Protein AF-A0A0F3MVK3-F1 (afdb_monomer_lite)

Organism: NCBI:txid1359196

Sequence (69 aa):
MLAEQQTEWIISNNLVNKGWHIDNDTKKNVYFQKPKSKTEQTRLNGKRPDYILYKSCTDLPIAIIEAKK

Foldseek 3Di:
DVVVVVQLVVVVVVCVVVVADCDPDQFHFKDAQDAPDPVVCVVCVVGGFGIWGHDTNDSHTDDTDHDDD

pLDDT: mean 92.6, std 5.93, range [60.94, 97.69]

Secondary structure (DSSP, 8-state):
-HHHHHHHHHHHHHHHHTT---SSSTT--EEESS-SSHHHHHHTTT---SEEEE-TTSS-EEEEE----

Structure (mmCIF, N/CA/C/O backbone):
data_AF-A0A0F3MVK3-F1
#
_entry.id   AF-A0A0F3MVK3-F1
#
loop_
_atom_site.group_PDB
_atom_site.id
_atom_site.type_symbol
_atom_site.label_atom_id
_atom_site.label_alt_id
_atom_site.label_comp_id
_atom_site.label_asym_id
_atom_site.label_entity_id
_atom_site.label_seq_id
_atom_site.pdbx_PDB_ins_code
_atom_site.Cartn_x
_atom_site.Cartn_y
_atom_site.Cartn_z
_atom_site.occupancy
_atom_site.B_iso_or_equiv
_atom_site.auth_seq_id
_atom_site.auth_comp_id
_atom_site.auth_asym_id
_atom_site.auth_atom_id
_atom_site.pdbx_PDB_model_num
ATOM 1 N N . MET A 1 1 ? 19.209 3.241 -6.929 1.00 60.94 1 MET A N 1
ATOM 2 C CA . MET A 1 1 ? 19.721 2.842 -8.266 1.00 60.94 1 MET A CA 1
ATOM 3 C C . MET A 1 1 ? 18.753 3.404 -9.310 1.00 60.94 1 MET A C 1
ATOM 5 O O . MET A 1 1 ? 17.563 3.340 -9.039 1.00 60.94 1 MET A O 1
ATOM 9 N N . LEU A 1 2 ? 19.194 3.964 -10.448 1.00 72.75 2 LEU A N 1
ATOM 10 C CA . LEU A 1 2 ? 18.286 4.604 -11.435 1.00 72.75 2 LEU A CA 1
ATOM 11 C C . LEU A 1 2 ? 17.115 3.695 -11.864 1.00 72.75 2 LEU A C 1
ATOM 13 O O . LEU A 1 2 ? 15.988 4.162 -11.975 1.00 72.75 2 LEU A O 1
ATOM 17 N N . ALA A 1 3 ? 17.367 2.390 -12.010 1.00 79.00 3 ALA A N 1
ATOM 18 C CA . ALA A 1 3 ? 16.355 1.409 -12.406 1.00 79.00 3 ALA A CA 1
ATOM 19 C C . ALA A 1 3 ? 15.208 1.248 -11.388 1.00 79.00 3 ALA A C 1
ATOM 21 O O . ALA A 1 3 ? 14.052 1.187 -11.779 1.00 79.00 3 ALA A O 1
ATOM 22 N N . GLU A 1 4 ? 15.496 1.227 -10.081 1.00 81.12 4 GLU A N 1
ATOM 23 C CA . GLU A 1 4 ? 14.446 1.092 -9.048 1.00 81.12 4 GLU A CA 1
ATOM 24 C C . GLU A 1 4 ? 13.540 2.317 -9.026 1.00 81.12 4 GLU A C 1
ATOM 26 O O . GLU A 1 4 ? 12.326 2.181 -8.953 1.00 81.12 4 GLU A O 1
ATOM 31 N N . GLN A 1 5 ? 14.134 3.504 -9.162 1.00 85.69 5 GLN A N 1
ATOM 32 C CA . GLN A 1 5 ? 13.392 4.759 -9.200 1.00 85.69 5 GLN A CA 1
ATOM 33 C C . GLN A 1 5 ? 12.488 4.844 -10.438 1.00 85.69 5 GLN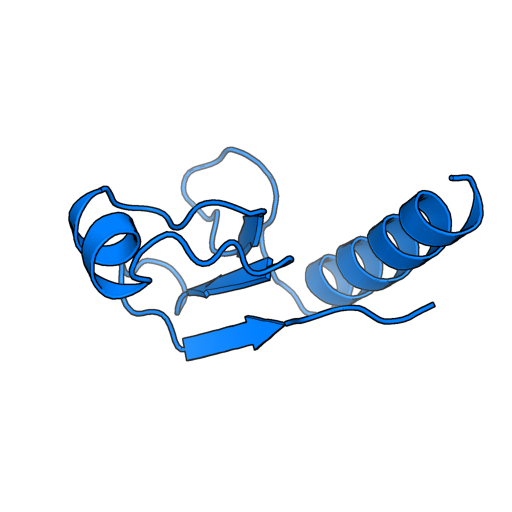 A C 1
ATOM 35 O O . GLN A 1 5 ? 11.359 5.321 -10.348 1.00 85.69 5 GLN A O 1
ATOM 40 N N . GLN A 1 6 ? 12.956 4.351 -11.590 1.00 91.12 6 GLN A N 1
ATOM 41 C CA . GLN A 1 6 ? 12.136 4.256 -12.799 1.00 91.12 6 GLN A CA 1
ATOM 42 C C . GLN A 1 6 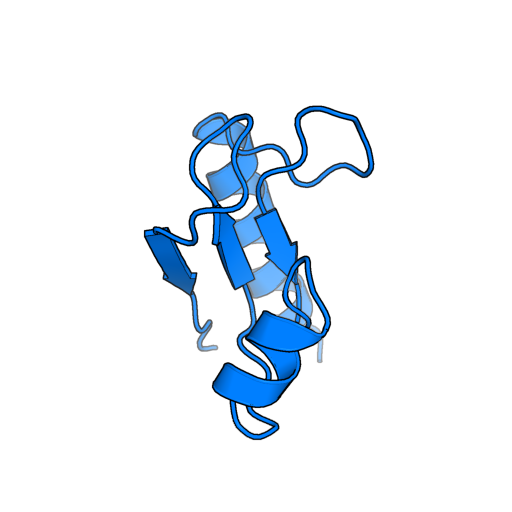? 10.974 3.276 -12.615 1.00 91.12 6 GLN A C 1
ATOM 44 O O . GLN A 1 6 ? 9.836 3.622 -12.928 1.00 91.12 6 GLN A O 1
ATOM 49 N N . THR A 1 7 ? 11.230 2.087 -12.065 1.00 91.44 7 THR A N 1
ATOM 50 C CA . THR A 1 7 ? 10.181 1.099 -11.779 1.00 91.44 7 THR A CA 1
ATOM 51 C C . THR A 1 7 ? 9.149 1.647 -10.791 1.00 91.44 7 THR A C 1
ATOM 53 O O . THR A 1 7 ? 7.948 1.513 -11.024 1.00 91.44 7 THR A O 1
ATOM 56 N N . GLU A 1 8 ? 9.590 2.321 -9.727 1.00 92.38 8 GLU A N 1
ATOM 57 C CA . GLU A 1 8 ? 8.713 2.961 -8.744 1.00 92.38 8 GLU A CA 1
ATOM 58 C C . GLU A 1 8 ? 7.830 4.039 -9.385 1.00 92.38 8 GLU A C 1
ATOM 60 O O . GLU A 1 8 ? 6.619 4.068 -9.156 1.00 92.38 8 GLU A O 1
ATOM 65 N N . TRP A 1 9 ? 8.409 4.873 -10.253 1.00 93.38 9 TRP A N 1
ATOM 66 C CA . TRP A 1 9 ? 7.674 5.900 -10.990 1.00 93.38 9 TRP A CA 1
ATOM 67 C C . TRP A 1 9 ? 6.615 5.296 -11.922 1.00 93.38 9 TRP A C 1
ATOM 69 O O . TRP A 1 9 ? 5.464 5.738 -11.924 1.00 93.38 9 TRP A O 1
ATOM 79 N N . ILE A 1 10 ? 6.968 4.245 -12.672 1.00 94.44 10 ILE A N 1
ATOM 80 C CA . ILE A 1 10 ? 6.040 3.551 -13.579 1.00 94.44 10 ILE A CA 1
ATOM 81 C C . ILE A 1 10 ? 4.876 2.935 -12.794 1.00 94.44 10 ILE A C 1
ATOM 83 O O . ILE A 1 10 ? 3.715 3.096 -13.179 1.00 94.44 10 ILE A O 1
ATOM 87 N N . ILE A 1 11 ? 5.160 2.228 -11.697 1.00 94.94 11 ILE A N 1
ATOM 88 C CA . ILE A 1 11 ? 4.124 1.582 -10.880 1.00 94.94 11 ILE A CA 1
ATOM 89 C C . ILE A 1 11 ? 3.220 2.635 -10.237 1.00 94.94 11 ILE A C 1
ATOM 91 O O . ILE A 1 11 ? 1.998 2.520 -10.332 1.00 94.94 11 ILE A O 1
ATOM 95 N N . SER A 1 12 ? 3.799 3.682 -9.648 1.00 95.19 12 SER A N 1
ATOM 96 C CA . SER A 1 12 ? 3.044 4.752 -8.989 1.00 95.19 12 SER A CA 1
ATOM 97 C C . SER A 1 12 ? 2.100 5.463 -9.957 1.00 95.19 12 SER A C 1
ATOM 99 O O . SER A 1 12 ? 0.915 5.612 -9.659 1.00 95.19 12 SER A O 1
ATOM 101 N N . ASN A 1 13 ? 2.570 5.806 -11.159 1.00 9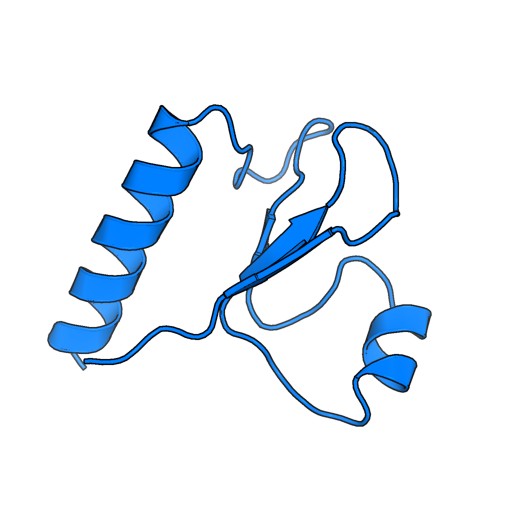6.75 13 ASN A N 1
ATOM 102 C CA . ASN A 1 13 ? 1.716 6.406 -12.186 1.00 96.75 13 ASN A CA 1
ATOM 103 C C . ASN A 1 13 ? 0.595 5.466 -12.631 1.00 96.75 13 ASN A C 1
ATOM 105 O O . ASN A 1 13 ? -0.546 5.894 -12.790 1.00 96.75 13 ASN A O 1
ATOM 109 N N . ASN A 1 14 ? 0.889 4.176 -12.804 1.00 96.81 14 ASN A N 1
ATOM 110 C CA . ASN A 1 14 ? -0.133 3.192 -13.152 1.00 96.81 14 ASN A CA 1
ATOM 111 C C . ASN A 1 14 ? -1.195 3.038 -12.056 1.00 96.81 14 ASN A C 1
ATOM 113 O O . ASN A 1 14 ? -2.372 2.868 -12.376 1.00 96.81 14 ASN A O 1
ATOM 117 N N . LEU A 1 15 ? -0.801 3.100 -10.782 1.00 96.88 15 LEU A N 1
ATOM 118 C CA . LEU A 1 15 ? -1.728 3.084 -9.653 1.00 96.88 15 LEU A CA 1
ATOM 119 C C . LEU A 1 15 ? -2.629 4.326 -9.679 1.00 96.88 15 LEU A C 1
ATOM 121 O O . LEU A 1 15 ? -3.852 4.181 -9.680 1.00 96.88 15 LEU A O 1
ATOM 125 N N . VAL A 1 16 ? -2.053 5.523 -9.797 1.00 97.00 16 VAL A N 1
ATOM 126 C CA . VAL A 1 16 ? -2.818 6.781 -9.871 1.00 97.00 16 VAL A CA 1
ATOM 127 C C . VAL A 1 16 ? -3.787 6.780 -11.055 1.00 97.00 16 VAL A C 1
ATOM 129 O O . VAL A 1 16 ? -4.973 7.056 -10.880 1.00 97.00 16 VAL A O 1
ATOM 132 N N . ASN A 1 17 ? -3.336 6.357 -12.240 1.00 97.69 17 ASN A N 1
ATOM 133 C CA . ASN A 1 17 ? -4.180 6.251 -13.438 1.00 97.69 17 ASN A CA 1
ATOM 134 C C . ASN A 1 17 ? -5.346 5.260 -13.273 1.00 97.69 17 ASN A C 1
ATOM 136 O O . ASN A 1 17 ? -6.356 5.371 -13.964 1.00 97.69 17 ASN A O 1
ATOM 140 N N . LYS A 1 18 ? -5.223 4.288 -12.363 1.00 96.38 18 LYS A N 1
ATOM 141 C CA . LYS A 1 18 ? -6.286 3.332 -12.010 1.00 96.38 18 LYS A CA 1
ATOM 142 C C . LYS A 1 18 ? -7.180 3.818 -10.862 1.00 96.38 18 LYS A C 1
ATOM 144 O O . LYS A 1 18 ? -8.045 3.065 -10.422 1.00 96.38 18 LYS A O 1
ATOM 149 N N . GLY A 1 19 ? -6.991 5.049 -10.385 1.00 96.12 19 GLY A N 1
ATOM 150 C CA . GLY A 1 19 ? -7.785 5.652 -9.312 1.00 96.12 19 GLY A CA 1
ATOM 151 C C . GLY A 1 19 ? -7.292 5.331 -7.900 1.00 96.12 19 GLY A C 1
ATOM 152 O O . GLY A 1 19 ? -8.042 5.504 -6.941 1.00 96.12 19 GLY A O 1
ATOM 153 N N . TRP A 1 20 ? -6.057 4.850 -7.751 1.00 97.50 20 TRP A N 1
ATOM 154 C CA . TRP A 1 20 ? -5.435 4.704 -6.437 1.00 97.50 20 TRP A CA 1
ATOM 155 C C . TRP A 1 20 ? -4.895 6.046 -5.935 1.00 97.50 20 TRP A C 1
ATOM 157 O O . TRP A 1 20 ? -4.342 6.837 -6.695 1.00 97.50 20 TRP A O 1
ATOM 167 N N . HIS A 1 21 ? -5.020 6.282 -4.633 1.00 96.75 21 HIS A N 1
ATOM 168 C CA . HIS A 1 21 ? -4.604 7.507 -3.961 1.00 96.75 21 HIS A CA 1
ATOM 169 C C . HIS A 1 21 ? -3.327 7.249 -3.159 1.00 96.75 21 HIS A C 1
ATOM 171 O O . HIS A 1 21 ? -3.346 6.580 -2.119 1.00 96.75 21 HIS A O 1
ATOM 177 N N . ILE A 1 22 ? -2.213 7.776 -3.666 1.00 95.50 22 ILE A N 1
ATOM 178 C CA . ILE A 1 22 ? -0.881 7.654 -3.054 1.00 95.50 22 ILE A CA 1
ATOM 179 C C . ILE A 1 22 ? -0.518 8.872 -2.186 1.00 95.50 22 ILE A C 1
ATOM 181 O O . ILE A 1 22 ? 0.297 8.760 -1.261 1.00 95.50 22 ILE A O 1
ATOM 185 N N . ASP A 1 23 ? -1.146 10.016 -2.472 1.00 93.25 23 ASP A N 1
ATOM 186 C CA . ASP A 1 23 ? -0.917 11.285 -1.789 1.00 93.25 23 ASP A CA 1
ATOM 187 C C . ASP A 1 23 ? -1.317 11.214 -0.320 1.00 93.25 23 ASP A C 1
ATOM 189 O O . ASP A 1 23 ? -2.132 10.395 0.100 1.00 93.25 23 ASP A O 1
ATOM 193 N N . ASN A 1 24 ? -0.710 12.069 0.499 1.00 89.00 24 ASN A N 1
ATOM 194 C CA . ASN A 1 24 ? -0.956 12.088 1.935 1.00 89.00 24 ASN A CA 1
ATOM 195 C C . ASN A 1 24 ? -2.231 12.874 2.289 1.00 89.00 24 ASN A C 1
ATOM 197 O O . ASN A 1 24 ? -2.156 13.927 2.918 1.00 89.00 24 ASN A O 1
ATOM 201 N N . ASP A 1 25 ? -3.386 12.355 1.871 1.00 90.38 25 ASP A N 1
ATOM 202 C CA . ASP A 1 25 ? -4.714 12.917 2.132 1.00 90.38 25 ASP A CA 1
ATOM 203 C C . ASP A 1 25 ? -5.669 11.897 2.793 1.00 90.38 25 ASP A C 1
ATOM 205 O O . ASP A 1 25 ? -5.281 10.789 3.171 1.00 90.38 25 ASP A O 1
ATOM 209 N N . THR A 1 26 ? -6.940 12.273 2.960 1.00 89.94 26 THR A N 1
ATOM 210 C CA . THR A 1 26 ? -7.971 11.416 3.575 1.00 89.94 26 THR A CA 1
ATOM 211 C C . THR A 1 26 ? -8.406 10.238 2.702 1.00 89.94 26 THR A C 1
ATOM 213 O O . THR A 1 26 ? -9.025 9.302 3.211 1.00 89.94 26 THR A O 1
ATOM 216 N N . LYS A 1 27 ? -8.103 10.266 1.402 1.00 94.31 27 LYS A N 1
ATOM 217 C CA . LYS A 1 27 ? -8.432 9.217 0.431 1.00 94.31 27 LYS A CA 1
ATOM 218 C C . LYS A 1 27 ? -7.290 8.227 0.239 1.00 94.31 27 LYS A C 1
ATOM 220 O O . LYS A 1 27 ? -7.522 7.190 -0.387 1.00 94.31 27 LYS A O 1
ATOM 225 N N . LYS A 1 28 ? -6.101 8.512 0.786 1.00 96.06 28 LYS A N 1
ATOM 226 C CA . LYS A 1 28 ? -4.923 7.647 0.714 1.00 96.06 28 LYS A CA 1
ATOM 227 C C . LYS A 1 28 ? -5.274 6.190 0.987 1.00 96.06 28 LYS A C 1
ATOM 229 O O . LYS A 1 28 ? -5.735 5.824 2.070 1.00 96.06 28 LYS A O 1
ATOM 234 N N . ASN A 1 29 ? -5.006 5.349 -0.001 1.00 97.12 29 ASN A N 1
ATOM 235 C CA . ASN A 1 29 ? -5.276 3.917 0.054 1.00 97.12 29 ASN A CA 1
ATOM 236 C C . ASN A 1 29 ? -4.099 3.072 -0.460 1.00 97.12 29 ASN A C 1
ATOM 238 O O . ASN A 1 29 ? -4.223 1.854 -0.575 1.00 97.12 29 ASN A O 1
ATOM 242 N N . VAL A 1 30 ? -2.944 3.698 -0.701 1.00 97.19 30 VAL A N 1
ATOM 243 C CA . VAL A 1 30 ? -1.675 3.034 -1.016 1.00 97.19 30 VAL A CA 1
ATOM 244 C C . VAL A 1 30 ? -0.609 3.478 -0.023 1.00 97.19 30 VAL A C 1
ATOM 246 O O . VAL A 1 30 ? -0.418 4.672 0.220 1.00 97.19 30 VAL A O 1
ATOM 249 N N . TYR A 1 31 ? 0.098 2.510 0.548 1.00 95.88 31 TYR A N 1
ATOM 250 C CA . TYR A 1 31 ? 1.200 2.734 1.476 1.00 95.88 31 TYR A CA 1
ATOM 251 C C . TYR A 1 31 ? 2.465 2.042 0.974 1.00 95.88 31 TYR A C 1
ATOM 253 O O . TYR A 1 31 ? 2.386 0.980 0.364 1.00 95.88 31 TYR A O 1
ATOM 261 N N . PHE A 1 32 ? 3.622 2.642 1.245 1.00 94.75 32 PHE A N 1
ATOM 262 C CA . PHE A 1 32 ? 4.919 2.202 0.732 1.00 94.75 32 PHE A CA 1
ATOM 263 C C . PHE A 1 32 ? 5.795 1.709 1.876 1.00 94.75 32 PHE A C 1
ATOM 265 O O . PHE A 1 32 ? 5.944 2.443 2.859 1.00 94.75 32 PHE A O 1
ATOM 272 N N . GLN A 1 33 ? 6.399 0.521 1.749 1.00 92.88 33 GLN A N 1
ATOM 273 C CA . GLN A 1 33 ? 7.335 -0.112 2.707 1.00 92.88 33 GLN A CA 1
ATOM 274 C C . GLN A 1 33 ? 6.784 -0.409 4.114 1.00 92.88 33 GLN A C 1
ATOM 276 O O . GLN A 1 33 ? 7.211 -1.364 4.767 1.00 92.88 33 GLN A O 1
ATOM 281 N N . LYS A 1 34 ? 5.863 0.416 4.610 1.00 93.69 34 LYS A N 1
ATOM 282 C CA . LYS A 1 34 ? 5.239 0.370 5.926 1.00 93.69 34 LYS A CA 1
ATOM 283 C C . LYS A 1 34 ? 3.722 0.377 5.744 1.00 93.69 34 LYS A C 1
ATOM 285 O O . LYS A 1 34 ? 3.223 1.205 4.984 1.00 93.69 34 LYS A O 1
ATOM 290 N N . PRO A 1 35 ? 2.986 -0.494 6.445 1.00 94.06 35 PRO A N 1
ATOM 291 C CA . PRO A 1 35 ? 1.532 -0.487 6.425 1.00 94.06 35 PRO A CA 1
ATOM 292 C C . PRO A 1 35 ? 0.978 0.751 7.130 1.00 94.06 35 PRO A C 1
ATOM 294 O O . PRO A 1 35 ? 1.694 1.492 7.811 1.00 94.06 35 PRO A O 1
ATOM 297 N N . LYS A 1 36 ? -0.334 0.934 7.006 1.00 93.31 36 LYS A N 1
ATOM 298 C CA . LYS A 1 36 ? -1.084 2.018 7.638 1.00 93.31 36 LYS A CA 1
ATOM 299 C C . LYS A 1 36 ? -0.984 1.998 9.165 1.00 93.31 36 LYS A C 1
ATOM 301 O O . LYS A 1 36 ? -0.902 3.060 9.781 1.00 93.31 36 LYS A O 1
ATOM 306 N N . SER A 1 37 ? -0.979 0.813 9.783 1.00 92.50 37 SER A N 1
ATOM 307 C CA . SER A 1 37 ? -1.016 0.662 11.244 1.00 92.50 37 SER A CA 1
ATOM 308 C C . SER A 1 37 ? 0.156 -0.139 11.829 1.00 92.50 37 SER A C 1
ATOM 310 O O . SER A 1 37 ? 0.748 -1.016 11.198 1.00 92.50 37 SER A O 1
ATOM 312 N N . LYS A 1 38 ? 0.474 0.119 13.107 1.00 91.06 38 LYS A N 1
ATOM 313 C CA . LYS A 1 38 ? 1.501 -0.638 13.848 1.00 91.06 38 LYS A CA 1
ATOM 314 C C . LYS A 1 38 ? 1.119 -2.107 14.044 1.00 91.06 38 LYS A C 1
ATOM 316 O O . LYS A 1 38 ? 1.992 -2.967 14.036 1.00 91.06 38 LYS A O 1
ATOM 321 N N . THR A 1 39 ? -0.170 -2.399 14.208 1.00 92.06 39 THR A N 1
ATOM 322 C CA . THR A 1 39 ? -0.672 -3.770 14.373 1.00 92.06 39 THR A CA 1
ATOM 323 C C . THR A 1 39 ? -0.415 -4.600 13.118 1.00 92.06 39 THR A C 1
ATOM 325 O O . THR A 1 39 ? 0.065 -5.728 13.210 1.00 92.06 39 THR A O 1
ATOM 328 N N . GLU A 1 40 ? -0.649 -4.030 11.937 1.00 91.69 40 GLU A N 1
ATOM 329 C CA . GLU A 1 40 ? -0.289 -4.656 10.663 1.00 91.69 40 GLU A CA 1
ATOM 330 C C . GLU A 1 40 ? 1.223 -4.789 10.496 1.00 91.69 40 GLU A C 1
ATOM 332 O O . GLU A 1 40 ? 1.691 -5.822 10.026 1.00 91.69 40 GLU A O 1
ATOM 337 N N . GLN A 1 41 ? 2.004 -3.802 10.943 1.00 92.50 41 GLN A N 1
ATOM 338 C CA . GLN A 1 41 ? 3.465 -3.894 10.905 1.00 92.50 41 GLN A CA 1
ATOM 339 C C . GLN A 1 41 ? 3.983 -5.091 11.716 1.00 92.50 41 GLN A C 1
ATOM 341 O O . GLN A 1 41 ? 4.918 -5.766 11.276 1.00 92.50 41 GLN A O 1
ATOM 346 N N . THR A 1 42 ? 3.364 -5.382 12.864 1.00 93.19 42 THR A N 1
ATOM 347 C CA . THR A 1 42 ? 3.6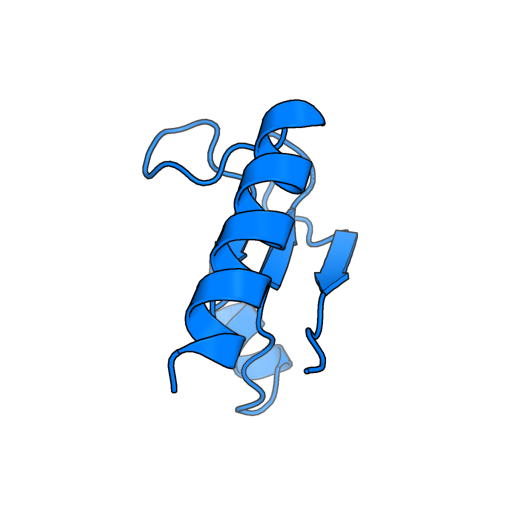52 -6.587 13.653 1.00 93.19 42 THR A CA 1
ATOM 348 C C . THR A 1 42 ? 3.219 -7.855 12.916 1.00 93.19 42 THR A C 1
ATOM 350 O O . THR A 1 42 ? 3.979 -8.820 12.886 1.00 93.19 42 THR A O 1
ATOM 353 N N . ARG A 1 43 ? 2.049 -7.859 12.257 1.00 91.31 43 ARG A N 1
ATOM 354 C CA . ARG A 1 43 ? 1.577 -9.002 11.443 1.00 91.31 43 ARG A CA 1
ATOM 355 C C . ARG A 1 43 ? 2.480 -9.299 10.245 1.00 91.31 43 ARG A C 1
ATOM 357 O O . ARG A 1 43 ? 2.630 -10.457 9.874 1.00 91.31 43 ARG A O 1
ATOM 364 N N . LEU A 1 44 ? 3.112 -8.276 9.671 1.00 91.69 44 LEU A N 1
ATOM 365 C CA . LEU A 1 44 ? 4.113 -8.435 8.614 1.00 91.69 44 L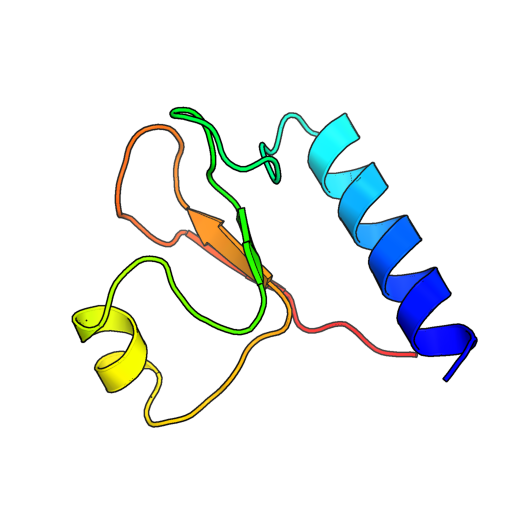EU A CA 1
ATOM 366 C C . LEU A 1 44 ? 5.433 -9.040 9.122 1.00 91.6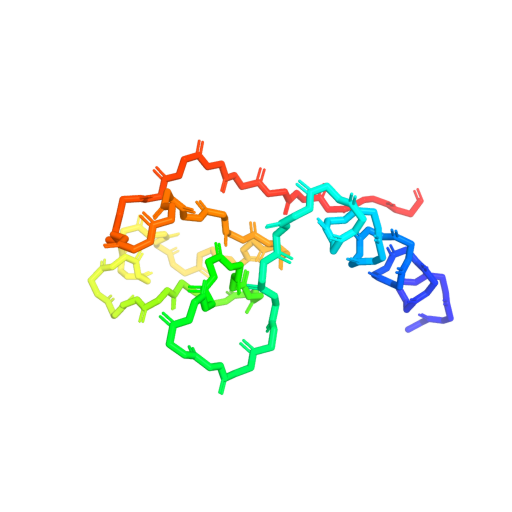9 44 LEU A C 1
ATOM 368 O O . LEU A 1 44 ? 6.287 -9.377 8.306 1.00 91.69 44 LEU A O 1
ATOM 372 N N . ASN A 1 45 ? 5.615 -9.203 10.438 1.00 92.69 45 ASN A N 1
ATOM 373 C CA . ASN A 1 45 ? 6.795 -9.814 11.055 1.00 92.69 45 ASN A CA 1
ATOM 374 C C . ASN A 1 45 ? 8.122 -9.226 10.534 1.00 92.69 45 ASN A C 1
ATOM 376 O O . ASN A 1 45 ? 9.035 -9.942 10.128 1.00 92.69 45 ASN A O 1
ATOM 380 N N . GLY A 1 46 ? 8.190 -7.895 10.454 1.00 89.19 46 GLY A N 1
ATOM 381 C CA . GLY A 1 46 ? 9.372 -7.175 9.972 1.00 89.19 46 GLY A CA 1
ATOM 382 C C . GLY A 1 46 ? 9.556 -7.143 8.450 1.00 89.19 46 GLY A C 1
ATOM 383 O O . GLY A 1 46 ? 10.463 -6.453 7.984 1.00 89.19 46 GLY A O 1
ATOM 384 N N . LYS A 1 47 ? 8.697 -7.812 7.666 1.00 94.00 47 LYS A N 1
ATOM 385 C CA . LYS A 1 47 ? 8.687 -7.677 6.202 1.00 94.00 47 LYS A CA 1
ATOM 386 C C . LYS A 1 47 ? 8.279 -6.260 5.792 1.00 94.00 47 LYS A C 1
ATOM 388 O O . LYS A 1 47 ? 7.485 -5.607 6.475 1.00 94.00 47 LYS A O 1
ATOM 393 N N . ARG A 1 48 ? 8.837 -5.803 4.670 1.00 93.94 48 ARG A N 1
ATOM 394 C CA . ARG A 1 48 ? 8.649 -4.456 4.116 1.00 93.94 48 ARG A CA 1
ATOM 395 C C . ARG A 1 48 ? 8.295 -4.554 2.635 1.00 93.94 48 ARG A C 1
ATOM 397 O O . ARG A 1 48 ? 9.208 -4.498 1.817 1.00 93.94 48 ARG A O 1
ATOM 404 N N . PRO A 1 49 ? 7.013 -4.756 2.310 1.00 94.88 49 PRO A N 1
ATOM 405 C CA . PRO A 1 49 ? 6.587 -4.809 0.924 1.00 94.88 49 PRO A CA 1
ATOM 406 C C . PRO A 1 49 ? 6.708 -3.458 0.237 1.00 94.88 49 PRO A C 1
ATOM 408 O O . PRO A 1 49 ? 6.469 -2.438 0.886 1.00 94.88 49 PRO A O 1
ATOM 411 N N . ASP A 1 50 ? 7.000 -3.441 -1.062 1.00 95.56 50 ASP A N 1
ATOM 412 C CA . ASP A 1 50 ? 7.129 -2.176 -1.797 1.00 95.56 50 ASP A CA 1
ATOM 413 C C . ASP A 1 50 ? 5.832 -1.351 -1.735 1.00 95.56 50 ASP A C 1
ATOM 415 O O . ASP A 1 50 ? 5.880 -0.168 -1.388 1.00 95.56 50 ASP A O 1
ATOM 419 N N . TYR A 1 51 ? 4.672 -1.984 -1.966 1.00 96.81 51 TYR A N 1
ATOM 420 C CA . TYR A 1 51 ? 3.355 -1.344 -1.858 1.00 96.81 51 TYR A CA 1
ATOM 421 C C . TYR A 1 51 ? 2.339 -2.212 -1.119 1.00 96.81 51 TYR A C 1
ATOM 423 O O . TYR A 1 51 ? 2.293 -3.434 -1.273 1.00 96.81 51 TYR A O 1
ATOM 431 N N . ILE A 1 52 ? 1.452 -1.551 -0.381 1.00 97.00 52 ILE A N 1
ATOM 432 C CA . ILE A 1 52 ? 0.333 -2.148 0.346 1.00 97.00 52 ILE A CA 1
ATOM 433 C C . ILE A 1 52 ? -0.926 -1.371 -0.034 1.00 97.00 52 ILE A C 1
ATOM 435 O O . ILE A 1 52 ? -1.016 -0.163 0.201 1.00 97.00 52 ILE A O 1
ATOM 439 N N . LEU A 1 53 ? -1.885 -2.063 -0.648 1.00 97.44 53 LEU A N 1
ATOM 440 C CA . LEU A 1 53 ? -3.131 -1.485 -1.146 1.00 97.44 53 LEU A CA 1
ATOM 441 C C . LEU A 1 53 ? -4.265 -1.789 -0.172 1.00 97.44 53 LEU A C 1
ATOM 443 O O . LEU A 1 53 ? -4.452 -2.933 0.249 1.00 97.44 53 LEU A O 1
ATOM 447 N N . TYR A 1 54 ? -5.057 -0.767 0.128 1.00 97.31 54 TYR A N 1
ATOM 448 C CA . TYR A 1 54 ? -6.192 -0.826 1.038 1.00 97.31 54 TYR A CA 1
ATOM 449 C C . TYR A 1 54 ? -7.494 -0.586 0.286 1.00 97.31 54 TYR A C 1
ATOM 451 O O . TYR A 1 54 ? -7.562 0.235 -0.626 1.00 97.31 54 TYR A O 1
ATOM 459 N N . LYS A 1 55 ? -8.574 -1.251 0.689 1.00 96.38 55 LYS A N 1
ATOM 460 C CA . LYS A 1 55 ? -9.901 -0.904 0.176 1.00 96.38 55 LYS A CA 1
ATOM 461 C C . LYS A 1 55 ? -10.221 0.547 0.559 1.00 96.38 55 LYS A C 1
ATOM 463 O O . LYS A 1 55 ? -10.045 0.938 1.715 1.00 96.38 55 LYS A O 1
ATOM 468 N N . SER A 1 56 ? -10.703 1.332 -0.404 1.00 93.75 56 SER A N 1
ATOM 469 C CA . SER A 1 56 ? -10.979 2.764 -0.233 1.00 93.75 56 SER A CA 1
ATOM 470 C C . SER A 1 56 ? -11.810 3.060 1.014 1.00 93.75 56 SER A C 1
ATOM 472 O O . SER A 1 56 ? -12.798 2.375 1.279 1.00 93.75 56 SER A O 1
ATOM 474 N N . CYS A 1 57 ? -11.403 4.092 1.758 1.00 90.31 57 CYS A N 1
ATOM 475 C CA . CYS A 1 57 ? -12.032 4.534 3.008 1.00 90.31 57 CYS A CA 1
ATOM 476 C C . CYS A 1 57 ? -12.085 3.467 4.122 1.00 90.31 57 CYS A C 1
ATOM 478 O O . CYS A 1 57 ? -12.924 3.556 5.015 1.00 90.31 57 CYS A O 1
ATOM 480 N N . THR A 1 58 ? -11.208 2.458 4.091 1.00 92.44 58 THR A N 1
ATOM 481 C CA . THR A 1 58 ? -11.122 1.424 5.136 1.00 92.44 58 THR A CA 1
ATOM 482 C C . THR A 1 58 ? -9.675 1.144 5.548 1.00 92.44 58 THR A C 1
ATOM 484 O O . THR A 1 58 ? -8.731 1.606 4.907 1.00 92.44 58 THR A O 1
ATOM 487 N N . ASP A 1 59 ? -9.511 0.348 6.605 1.00 91.44 59 ASP A N 1
ATOM 488 C CA . ASP A 1 59 ? -8.225 -0.215 7.039 1.00 91.44 59 ASP A CA 1
ATOM 489 C C . ASP A 1 59 ? -8.041 -1.665 6.561 1.00 91.44 59 ASP A C 1
ATOM 491 O O . ASP A 1 59 ? -7.218 -2.397 7.101 1.00 91.44 59 ASP A O 1
ATOM 495 N N . LEU A 1 60 ? -8.827 -2.113 5.573 1.00 94.50 60 LEU A N 1
ATOM 496 C CA . LEU A 1 60 ? -8.751 -3.477 5.056 1.00 94.50 60 LEU A CA 1
ATOM 497 C C . LEU A 1 60 ? -7.690 -3.562 3.945 1.00 94.50 60 LEU A C 1
ATOM 499 O O . LEU A 1 60 ? -7.941 -3.037 2.854 1.00 94.50 60 LEU A O 1
ATOM 503 N N . PRO A 1 61 ? -6.540 -4.228 4.167 1.00 94.44 61 PRO A N 1
ATOM 504 C CA . PRO A 1 61 ? -5.582 -4.486 3.101 1.00 94.44 61 PRO A CA 1
ATOM 505 C C . PRO A 1 61 ? -6.173 -5.492 2.108 1.00 94.44 61 PRO A C 1
ATOM 507 O O . PRO A 1 61 ? -6.789 -6.482 2.506 1.00 94.44 61 PRO A O 1
ATOM 510 N N . ILE A 1 62 ? -5.981 -5.244 0.815 1.00 96.56 62 ILE A N 1
ATOM 511 C CA . ILE A 1 62 ? -6.509 -6.102 -0.257 1.00 96.56 62 ILE A CA 1
ATOM 512 C C . ILE A 1 62 ? -5.423 -6.713 -1.137 1.00 96.56 62 ILE A C 1
ATOM 514 O O . ILE A 1 62 ? -5.658 -7.746 -1.757 1.00 96.56 62 ILE A O 1
ATOM 518 N N . ALA A 1 63 ? -4.251 -6.080 -1.216 1.00 96.06 63 ALA A N 1
ATOM 519 C CA . ALA A 1 63 ? -3.153 -6.553 -2.044 1.00 96.06 63 ALA A CA 1
ATOM 520 C C . ALA A 1 63 ? -1.806 -6.002 -1.567 1.00 96.06 63 ALA A C 1
ATOM 522 O O . ALA A 1 63 ? -1.726 -4.948 -0.932 1.00 96.06 63 ALA A O 1
ATOM 523 N N . ILE A 1 64 ? -0.751 -6.724 -1.932 1.00 96.00 64 ILE A N 1
ATOM 524 C CA . ILE A 1 64 ? 0.647 -6.326 -1.792 1.00 96.00 64 ILE A CA 1
ATOM 525 C C . ILE A 1 64 ? 1.273 -6.360 -3.188 1.00 96.00 64 ILE A C 1
ATOM 527 O O . ILE A 1 64 ? 0.983 -7.272 -3.964 1.00 96.00 64 ILE A O 1
ATOM 531 N N . ILE A 1 65 ? 2.127 -5.385 -3.498 1.00 95.69 65 ILE A N 1
ATOM 532 C CA . ILE A 1 65 ? 2.925 -5.366 -4.729 1.00 95.69 65 ILE A CA 1
ATOM 533 C C . ILE A 1 65 ? 4.397 -5.404 -4.334 1.00 95.69 65 ILE A C 1
ATOM 535 O O . ILE A 1 65 ? 4.831 -4.601 -3.513 1.00 95.69 65 ILE A O 1
ATOM 539 N N . GLU A 1 66 ? 5.139 -6.323 -4.949 1.00 95.31 66 GLU A N 1
ATOM 540 C CA . GLU A 1 66 ? 6.598 -6.413 -4.875 1.00 95.31 66 GLU A CA 1
ATOM 541 C C . GLU A 1 66 ? 7.150 -6.194 -6.281 1.00 95.31 66 GLU A C 1
ATOM 543 O O . GLU A 1 66 ? 6.882 -6.982 -7.196 1.00 95.31 66 GLU A O 1
ATOM 548 N N . ALA A 1 67 ? 7.892 -5.113 -6.469 1.00 91.00 67 ALA A N 1
ATOM 549 C CA . ALA A 1 67 ? 8.461 -4.758 -7.752 1.00 91.00 67 ALA A CA 1
ATOM 550 C C . ALA A 1 67 ? 9.740 -5.563 -8.021 1.00 91.00 67 ALA A C 1
ATOM 552 O O . ALA A 1 67 ? 10.490 -5.951 -7.119 1.00 91.00 67 ALA A O 1
ATOM 553 N N . LYS A 1 68 ? 10.008 -5.817 -9.301 1.00 88.31 68 LYS A N 1
ATOM 554 C CA . LYS A 1 68 ? 11.275 -6.379 -9.781 1.00 88.31 68 LYS A CA 1
ATOM 555 C C . LYS A 1 68 ? 11.855 -5.455 -10.848 1.00 88.31 68 LYS A C 1
ATOM 557 O O . LYS A 1 68 ? 11.118 -4.693 -11.471 1.00 88.31 68 LYS A O 1
ATOM 562 N N . LYS A 1 69 ? 13.181 -5.488 -10.968 1.00 80.50 69 LYS A N 1
ATOM 563 C CA . LYS A 1 69 ? 13.928 -4.797 -12.024 1.00 80.50 69 LYS A CA 1
ATOM 564 C C . LYS A 1 69 ? 13.770 -5.529 -13.345 1.00 80.50 69 LYS A C 1
ATOM 566 O O . LYS A 1 69 ? 13.681 -6.776 -13.288 1.00 80.50 69 LYS A O 1
#

Radius of gyration: 12.18 Å; chains: 1; bounding box: 32×23×28 Å